Protein AF-A0AAJ2TRP9-F1 (afdb_monomer_lite)

Structure (mmCIF, N/CA/C/O backbone):
data_AF-A0AAJ2TRP9-F1
#
_entry.id   AF-A0AAJ2TRP9-F1
#
loop_
_atom_site.group_PDB
_atom_site.id
_atom_site.type_symbol
_atom_site.label_atom_id
_atom_site.label_alt_id
_atom_site.label_comp_id
_atom_site.label_asym_id
_atom_site.label_entity_id
_atom_site.label_seq_id
_atom_site.pdbx_PDB_ins_code
_atom_site.Cartn_x
_atom_site.Cartn_y
_atom_site.Cartn_z
_atom_site.occupancy
_atom_site.B_iso_or_equiv
_atom_site.auth_seq_id
_atom_site.auth_comp_id
_atom_site.auth_asym_id
_atom_site.auth_atom_id
_atom_site.pdbx_PDB_model_num
ATOM 1 N N . MET A 1 1 ? -20.030 2.520 18.296 1.00 47.22 1 MET A N 1
ATOM 2 C CA . MET A 1 1 ? -19.326 1.276 17.917 1.00 47.22 1 MET A CA 1
ATOM 3 C C . MET A 1 1 ? -18.564 0.795 19.138 1.00 47.22 1 MET A C 1
ATOM 5 O O . MET A 1 1 ? -17.885 1.611 19.744 1.00 47.22 1 MET A O 1
ATOM 9 N N . SER A 1 2 ? -18.737 -0.461 19.553 1.00 43.62 2 SER A N 1
ATOM 10 C CA . SER A 1 2 ? -17.957 -1.029 20.660 1.00 43.62 2 SER A CA 1
ATOM 11 C C . SER A 1 2 ? -16.533 -1.264 20.164 1.00 43.62 2 SER A C 1
ATOM 13 O O . SER A 1 2 ? -16.299 -2.176 19.377 1.00 43.62 2 SER A O 1
ATOM 15 N N . THR A 1 3 ? -15.594 -0.400 20.542 1.00 62.38 3 THR A N 1
ATOM 16 C CA . THR A 1 3 ? -14.172 -0.603 20.255 1.00 62.38 3 THR A CA 1
ATOM 17 C C . THR A 1 3 ? -13.607 -1.508 21.337 1.00 62.38 3 THR A C 1
ATOM 19 O O . THR A 1 3 ? -12.963 -1.044 22.280 1.00 62.38 3 THR A O 1
ATOM 22 N N . SER A 1 4 ? -13.898 -2.807 21.247 1.00 65.88 4 SER A N 1
ATOM 23 C CA . SER A 1 4 ? -13.128 -3.783 22.012 1.00 65.88 4 SER A CA 1
ATOM 24 C C . SER A 1 4 ? -11.645 -3.552 21.698 1.00 65.88 4 SER A C 1
ATOM 26 O O . SER A 1 4 ? -11.298 -3.416 20.521 1.00 65.88 4 SER A O 1
ATOM 28 N N . PRO A 1 5 ? -10.782 -3.427 22.718 1.00 76.25 5 PRO A N 1
ATOM 29 C CA . PRO A 1 5 ? -9.375 -3.160 22.489 1.00 76.25 5 PRO A CA 1
ATOM 30 C C . PRO A 1 5 ? -8.770 -4.290 21.656 1.00 76.25 5 PRO A C 1
ATOM 32 O O . PRO A 1 5 ? -9.075 -5.468 21.855 1.00 76.25 5 PRO A O 1
ATOM 35 N N . ILE A 1 6 ? -7.922 -3.907 20.705 1.00 82.06 6 ILE A N 1
ATOM 36 C CA . ILE A 1 6 ? -7.145 -4.834 19.885 1.00 82.06 6 ILE A CA 1
ATOM 37 C C . ILE A 1 6 ? -6.317 -5.713 20.835 1.00 82.06 6 ILE A C 1
ATOM 39 O O . ILE A 1 6 ? -5.782 -5.214 21.828 1.00 82.06 6 ILE A O 1
ATOM 43 N N . SER A 1 7 ? -6.222 -7.018 20.563 1.00 91.75 7 SER A N 1
ATOM 44 C CA . SER A 1 7 ? -5.399 -7.908 21.389 1.00 91.75 7 SER A CA 1
ATOM 45 C C . SER A 1 7 ? -3.937 -7.443 21.397 1.00 91.75 7 SER A C 1
ATOM 47 O O . SER A 1 7 ? -3.438 -6.909 20.404 1.00 91.75 7 SER A O 1
ATOM 49 N N . SER A 1 8 ? -3.226 -7.662 22.505 1.00 90.56 8 SER A N 1
ATOM 50 C CA . SER A 1 8 ? -1.813 -7.273 22.632 1.00 90.56 8 SER A CA 1
ATOM 51 C C . SER A 1 8 ? -0.930 -7.919 21.560 1.00 90.56 8 SER A C 1
ATOM 53 O O . SER A 1 8 ? -0.035 -7.267 21.028 1.00 90.56 8 SER A O 1
ATOM 55 N N . ALA A 1 9 ? -1.218 -9.171 21.198 1.00 92.12 9 ALA A N 1
ATOM 56 C CA . ALA A 1 9 ? -0.521 -9.882 20.132 1.00 92.12 9 ALA A CA 1
ATOM 57 C C . ALA A 1 9 ? -0.721 -9.211 18.764 1.00 92.12 9 ALA A C 1
ATOM 59 O O . ALA A 1 9 ? 0.246 -9.004 18.034 1.00 92.12 9 ALA A O 1
ATOM 60 N N . LEU A 1 10 ? -1.957 -8.821 18.434 1.00 89.31 10 LEU A N 1
ATOM 61 C CA . LEU A 1 10 ? -2.251 -8.141 17.173 1.00 89.31 10 LEU A CA 1
ATOM 62 C C . LEU A 1 10 ? -1.655 -6.727 17.141 1.00 89.31 10 LEU A C 1
ATOM 64 O O . LEU A 1 10 ? -1.130 -6.314 16.111 1.00 89.31 10 LEU A O 1
ATOM 68 N N . LEU A 1 11 ? -1.660 -6.009 18.268 1.00 89.88 11 LEU A N 1
ATOM 69 C CA . LEU A 1 11 ? -0.991 -4.713 18.382 1.00 89.88 11 LEU A CA 1
ATOM 70 C C . LEU A 1 11 ? 0.520 -4.829 18.121 1.00 89.88 11 LEU A C 1
ATOM 72 O O . LEU A 1 11 ? 1.065 -4.043 17.350 1.00 89.88 11 LEU A O 1
ATOM 76 N N . ALA A 1 12 ? 1.187 -5.815 18.729 1.00 90.31 12 ALA A N 1
ATOM 77 C CA . ALA A 1 12 ? 2.619 -6.044 18.539 1.00 90.31 12 ALA A CA 1
ATOM 78 C C . ALA A 1 12 ? 2.957 -6.416 17.085 1.00 90.31 12 ALA A C 1
ATOM 80 O O . ALA A 1 12 ? 3.899 -5.869 16.512 1.00 90.31 12 ALA A O 1
ATOM 81 N N . ALA A 1 13 ? 2.158 -7.292 16.468 1.00 89.56 13 ALA A N 1
ATOM 82 C CA . ALA A 1 13 ? 2.327 -7.665 15.065 1.00 89.56 13 ALA A CA 1
ATOM 83 C C . ALA A 1 13 ? 2.141 -6.461 14.125 1.00 89.56 13 ALA A C 1
ATOM 85 O O . ALA A 1 13 ? 2.962 -6.241 13.237 1.00 89.56 13 ALA A O 1
ATOM 86 N N . ALA A 1 14 ? 1.107 -5.643 14.351 1.00 87.50 14 ALA A N 1
ATOM 87 C CA . ALA A 1 14 ? 0.857 -4.442 13.558 1.00 87.50 14 ALA A CA 1
ATOM 88 C C . ALA A 1 14 ? 1.973 -3.395 13.710 1.00 87.50 14 ALA A C 1
ATOM 90 O O . ALA A 1 14 ? 2.370 -2.782 12.721 1.00 87.50 14 ALA A O 1
ATOM 91 N N . ALA A 1 15 ? 2.507 -3.209 14.922 1.00 87.69 15 ALA A N 1
ATOM 92 C CA . ALA A 1 15 ? 3.632 -2.306 15.164 1.00 87.69 15 ALA A CA 1
ATOM 93 C C . ALA A 1 15 ? 4.898 -2.768 14.423 1.00 87.69 15 ALA A C 1
ATOM 95 O O . ALA A 1 15 ? 5.503 -1.981 13.697 1.00 87.69 15 ALA A O 1
ATOM 96 N N . SER A 1 16 ? 5.239 -4.057 14.531 1.00 89.06 16 SER A N 1
ATOM 97 C CA . SER A 1 16 ? 6.381 -4.646 13.822 1.00 89.06 16 SER A CA 1
ATOM 98 C C . SER A 1 16 ? 6.233 -4.537 12.301 1.00 89.06 16 SER A C 1
ATOM 100 O O . SER A 1 16 ? 7.183 -4.163 11.613 1.00 89.06 16 SER A O 1
ATOM 102 N N . PHE A 1 17 ? 5.030 -4.784 11.772 1.00 85.81 17 PHE A N 1
ATOM 103 C CA . PHE A 1 17 ? 4.739 -4.567 10.357 1.00 85.81 17 PHE A CA 1
ATOM 104 C C . PHE A 1 17 ? 4.918 -3.097 9.960 1.00 85.81 17 PHE A C 1
ATOM 106 O O . PHE A 1 17 ? 5.542 -2.810 8.943 1.00 85.81 17 PHE A O 1
ATOM 113 N N . GLY A 1 18 ? 4.422 -2.158 10.772 1.00 84.88 18 GLY A N 1
ATOM 114 C CA . GLY A 1 18 ? 4.582 -0.723 10.541 1.00 84.88 18 GLY A CA 1
ATOM 115 C C . GLY A 1 18 ? 6.049 -0.311 10.392 1.00 84.88 18 GLY A C 1
ATOM 116 O O . GLY A 1 18 ? 6.396 0.352 9.413 1.00 84.88 18 GLY A O 1
ATOM 117 N N . GLU A 1 19 ? 6.916 -0.765 11.299 1.00 86.62 19 GLU A N 1
ATOM 118 C CA . GLU A 1 19 ? 8.366 -0.528 11.241 1.00 86.62 19 GLU A CA 1
ATOM 119 C C . GLU A 1 19 ? 9.004 -1.145 9.987 1.00 86.62 19 GLU A C 1
ATOM 121 O O . GLU A 1 19 ? 9.721 -0.461 9.253 1.00 86.62 19 GLU A O 1
ATOM 126 N N . ALA A 1 20 ? 8.690 -2.408 9.686 1.00 83.25 20 ALA A N 1
ATOM 127 C CA . ALA A 1 20 ? 9.225 -3.114 8.521 1.00 83.25 20 ALA A CA 1
ATOM 128 C C . ALA A 1 20 ? 8.724 -2.547 7.177 1.00 83.25 20 ALA A C 1
ATOM 130 O O . ALA A 1 20 ? 9.400 -2.665 6.155 1.00 83.25 20 ALA A O 1
ATOM 131 N N . SER A 1 21 ? 7.550 -1.911 7.164 1.00 83.75 21 SER A N 1
ATOM 132 C CA . SER A 1 21 ? 6.920 -1.387 5.948 1.00 83.75 21 SER A CA 1
ATOM 133 C C . SER A 1 21 ? 7.524 -0.067 5.452 1.00 83.75 21 SER A C 1
ATOM 135 O O . SER A 1 21 ? 7.382 0.263 4.274 1.00 83.75 21 SER A O 1
ATOM 137 N N . GLN A 1 22 ? 8.217 0.697 6.308 1.00 83.31 22 GLN A N 1
ATOM 138 C CA . GLN A 1 22 ? 8.781 2.000 5.928 1.00 83.31 22 GLN A CA 1
ATOM 139 C C . GLN A 1 22 ? 9.829 1.907 4.804 1.00 83.31 22 GLN A C 1
ATOM 141 O O . GLN A 1 22 ? 9.681 2.627 3.813 1.00 83.31 22 GLN A O 1
ATOM 146 N N . PRO A 1 23 ? 10.860 1.042 4.903 1.00 86.12 23 PRO A N 1
ATOM 147 C CA . PRO A 1 23 ? 11.817 0.854 3.815 1.00 86.12 23 PRO A CA 1
ATOM 148 C C . PRO A 1 23 ? 11.143 0.373 2.529 1.00 86.12 23 PRO A C 1
ATOM 150 O O . PRO A 1 23 ? 11.440 0.884 1.451 1.00 86.12 23 PRO A O 1
ATOM 153 N N . LEU A 1 24 ? 10.185 -0.555 2.651 1.00 82.69 24 LEU A N 1
ATOM 154 C CA . LEU A 1 24 ? 9.432 -1.085 1.516 1.00 82.69 24 LEU A CA 1
ATOM 155 C C . LEU A 1 24 ? 8.671 0.027 0.789 1.00 82.69 24 LEU A C 1
ATOM 157 O O . LEU A 1 24 ? 8.756 0.128 -0.427 1.00 82.69 24 LEU A O 1
ATOM 161 N N . ARG A 1 25 ? 7.985 0.910 1.522 1.00 84.88 25 ARG A N 1
ATOM 162 C CA . ARG A 1 25 ? 7.276 2.055 0.938 1.00 84.88 25 ARG A CA 1
ATOM 163 C C . ARG A 1 25 ? 8.190 2.906 0.058 1.00 84.88 25 ARG A C 1
ATOM 165 O O . ARG A 1 25 ? 7.779 3.278 -1.033 1.00 84.88 25 ARG A O 1
ATOM 172 N N . ASN A 1 26 ? 9.392 3.229 0.532 1.00 86.12 26 ASN A N 1
ATOM 173 C CA . ASN A 1 26 ? 10.313 4.080 -0.221 1.00 86.12 26 ASN A CA 1
ATOM 174 C C . ASN A 1 26 ? 10.763 3.383 -1.515 1.00 86.12 26 ASN A C 1
ATOM 176 O O . ASN A 1 26 ? 10.636 3.969 -2.583 1.00 86.12 26 ASN A O 1
ATOM 180 N N . LEU A 1 27 ? 11.150 2.104 -1.434 1.00 87.81 27 LEU A N 1
ATOM 181 C CA . LEU A 1 27 ? 11.523 1.305 -2.608 1.00 87.81 27 LEU A CA 1
ATOM 182 C C . LEU A 1 27 ? 10.388 1.197 -3.636 1.00 87.81 27 LEU A C 1
ATOM 184 O O . LEU A 1 27 ? 10.631 1.238 -4.836 1.00 87.81 27 LEU A O 1
ATOM 188 N N . LEU A 1 28 ? 9.142 1.070 -3.173 1.00 86.38 28 LEU A N 1
ATOM 189 C CA . LEU A 1 28 ? 7.969 1.018 -4.047 1.00 86.38 28 LEU A CA 1
ATOM 190 C C . LEU A 1 28 ? 7.736 2.349 -4.767 1.00 86.38 28 LEU A C 1
ATOM 192 O O . LEU A 1 28 ? 7.413 2.345 -5.949 1.00 86.38 28 LEU A O 1
ATOM 196 N N . VAL A 1 29 ? 7.899 3.481 -4.078 1.00 85.31 29 VAL A N 1
ATOM 197 C CA . VAL A 1 29 ? 7.777 4.803 -4.708 1.00 85.31 29 VAL A CA 1
ATOM 198 C C . VAL A 1 29 ? 8.882 5.007 -5.741 1.00 85.31 29 VAL A C 1
ATOM 200 O O . VAL A 1 29 ? 8.572 5.407 -6.860 1.00 85.31 29 VAL A O 1
ATOM 203 N N . ASP A 1 30 ? 10.129 4.668 -5.409 1.00 89.31 30 ASP A N 1
ATOM 204 C CA . ASP A 1 30 ? 11.259 4.755 -6.343 1.00 89.31 30 ASP A CA 1
ATOM 205 C C . ASP A 1 30 ? 11.008 3.889 -7.587 1.00 89.31 30 ASP A C 1
ATOM 207 O O . ASP A 1 30 ? 11.138 4.353 -8.719 1.00 89.31 30 ASP A O 1
ATOM 211 N N . HIS A 1 31 ? 10.522 2.662 -7.392 1.00 87.94 31 HIS A N 1
ATOM 212 C CA . HIS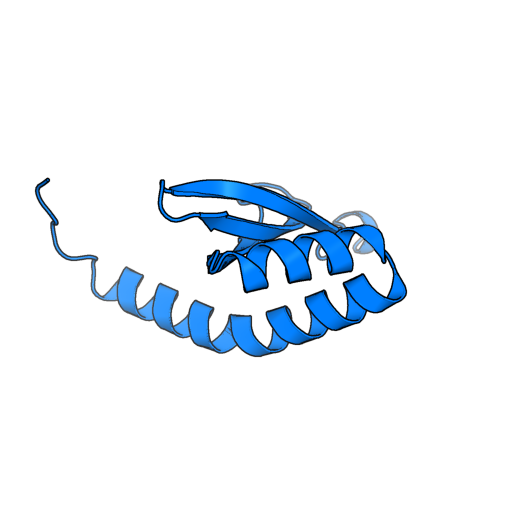 A 1 31 ? 10.141 1.784 -8.494 1.00 87.94 31 HIS A CA 1
ATOM 213 C C . HIS A 1 31 ? 9.023 2.373 -9.369 1.00 87.94 31 HIS A C 1
ATOM 215 O O . HIS A 1 31 ? 9.070 2.247 -10.593 1.00 87.94 31 HIS A O 1
ATOM 221 N N . LEU A 1 32 ? 8.014 3.032 -8.785 1.00 88.50 32 LEU A N 1
ATOM 222 C CA . LEU A 1 32 ? 6.947 3.679 -9.561 1.00 88.50 32 LEU A CA 1
ATOM 223 C C . LEU A 1 32 ? 7.459 4.852 -10.394 1.00 88.50 32 LEU A C 1
ATOM 225 O O . LEU A 1 32 ? 6.979 5.044 -11.509 1.00 88.50 32 LEU A O 1
ATOM 229 N N . VAL A 1 33 ? 8.436 5.605 -9.888 1.00 89.12 33 VAL A N 1
ATOM 230 C CA . VAL A 1 33 ? 9.094 6.671 -10.658 1.00 89.12 33 VAL A CA 1
ATOM 231 C C . VAL A 1 33 ? 9.742 6.114 -11.922 1.00 89.12 33 VAL A C 1
ATOM 233 O O . VAL A 1 33 ? 9.654 6.739 -12.978 1.00 89.12 33 VAL A O 1
ATOM 236 N N . GLU A 1 34 ? 10.335 4.926 -11.841 1.00 88.31 34 GLU A N 1
ATOM 237 C CA . GLU A 1 34 ? 10.996 4.282 -12.978 1.00 88.31 34 GLU A CA 1
ATOM 238 C C . GLU A 1 34 ? 10.016 3.607 -13.947 1.00 88.31 34 GLU A C 1
ATOM 240 O O . GLU A 1 34 ? 10.272 3.555 -15.150 1.00 88.31 34 GLU A O 1
ATOM 245 N N . THR A 1 35 ? 8.901 3.077 -13.441 1.00 88.94 35 THR A N 1
ATOM 246 C CA . THR A 1 35 ? 8.039 2.162 -14.208 1.00 88.94 35 THR A CA 1
ATOM 247 C C . THR A 1 35 ? 6.685 2.732 -14.606 1.00 88.94 35 THR A C 1
ATOM 249 O O . THR A 1 35 ? 6.087 2.241 -15.563 1.00 88.94 35 THR A O 1
ATOM 252 N N . SER A 1 36 ? 6.176 3.748 -13.905 1.00 90.06 36 SER A N 1
ATOM 253 C CA . SER A 1 36 ? 4.813 4.245 -14.106 1.00 90.06 36 SER A CA 1
ATOM 254 C C . SER A 1 36 ? 4.650 5.718 -13.692 1.00 90.06 36 SER A C 1
ATOM 256 O O . SER A 1 36 ? 4.138 6.003 -12.603 1.00 90.06 36 SER A O 1
ATOM 258 N N . PRO A 1 37 ? 4.987 6.673 -14.584 1.00 88.94 37 PRO A N 1
ATOM 259 C CA . PRO A 1 37 ? 4.797 8.106 -14.339 1.00 88.94 37 PRO A CA 1
ATOM 260 C C . PRO A 1 37 ? 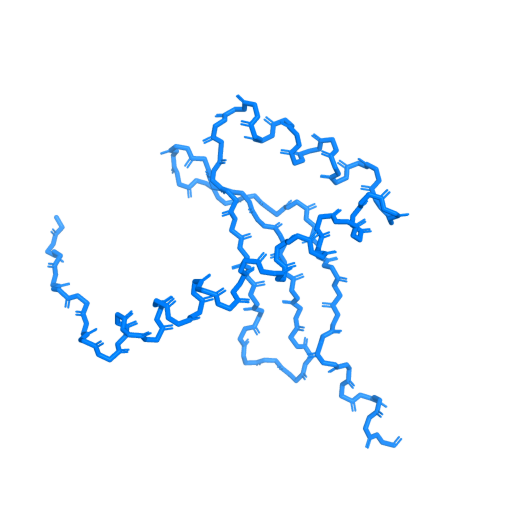3.360 8.482 -13.939 1.00 88.94 37 PRO A C 1
ATOM 262 O O . PRO A 1 37 ? 3.166 9.270 -13.019 1.00 88.94 37 PRO A O 1
ATOM 265 N N . GLU A 1 38 ? 2.349 7.847 -14.543 1.00 92.56 38 GLU A N 1
ATOM 266 C CA . GLU A 1 38 ? 0.932 8.062 -14.200 1.00 92.56 38 GLU A CA 1
ATOM 267 C C . GLU A 1 38 ? 0.634 7.718 -12.729 1.00 92.56 38 GLU A C 1
ATOM 269 O O . GLU A 1 38 ? -0.098 8.423 -12.035 1.00 92.56 38 GLU A O 1
ATOM 274 N N . ALA A 1 39 ? 1.229 6.639 -12.212 1.00 91.69 39 ALA A N 1
ATOM 275 C CA . ALA A 1 39 ? 1.034 6.240 -10.820 1.00 91.69 39 ALA A CA 1
ATOM 276 C C . ALA A 1 39 ? 1.668 7.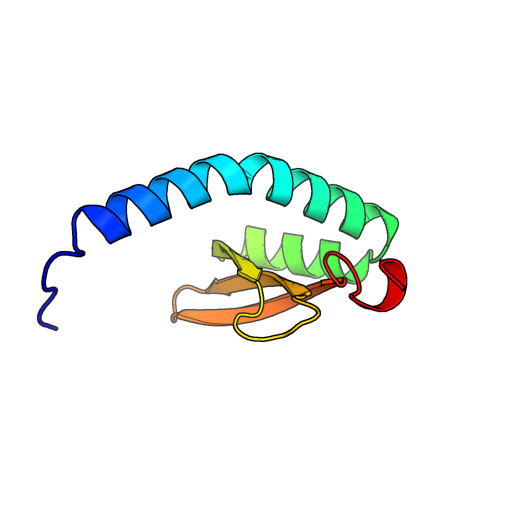250 -9.852 1.00 91.69 39 ALA A C 1
ATOM 278 O O . ALA A 1 39 ? 1.124 7.487 -8.772 1.00 91.69 39 ALA A O 1
ATOM 279 N N . VAL A 1 40 ? 2.783 7.872 -10.248 1.00 92.38 40 VAL A N 1
ATOM 280 C CA . VAL A 1 40 ? 3.430 8.946 -9.483 1.00 92.38 40 VAL A CA 1
ATOM 281 C C . VAL A 1 40 ? 2.561 10.200 -9.457 1.00 92.38 40 VAL A C 1
ATOM 283 O O . VAL A 1 40 ? 2.389 10.784 -8.389 1.00 92.38 40 VAL A O 1
ATOM 286 N N . GLU A 1 41 ? 1.965 10.584 -10.587 1.00 94.00 41 GLU A N 1
ATOM 287 C CA . GLU A 1 41 ? 1.030 11.715 -10.651 1.00 94.00 41 GLU A CA 1
ATOM 288 C C . GLU A 1 41 ? -0.171 11.488 -9.726 1.00 94.00 41 GLU A C 1
ATOM 290 O O . GLU A 1 41 ? -0.450 12.312 -8.853 1.00 94.00 41 GLU A O 1
ATOM 295 N N . ARG A 1 42 ? -0.810 10.315 -9.808 1.00 94.12 42 ARG A N 1
ATOM 296 C CA . ARG A 1 42 ? -1.941 9.953 -8.937 1.00 94.12 42 ARG A CA 1
ATOM 297 C C . ARG A 1 42 ? -1.558 9.906 -7.455 1.00 94.12 42 ARG A C 1
ATOM 299 O O . ARG A 1 42 ? -2.364 10.267 -6.595 1.00 94.12 42 ARG A O 1
ATOM 306 N N . LEU A 1 43 ? -0.340 9.466 -7.134 1.00 92.69 43 LEU A N 1
ATOM 307 C CA . LEU A 1 43 ? 0.183 9.489 -5.768 1.00 92.69 43 LEU A CA 1
ATOM 308 C C . LEU A 1 43 ? 0.392 10.927 -5.269 1.00 92.69 43 LEU A C 1
ATOM 310 O O . LEU A 1 43 ? 0.037 11.233 -4.129 1.00 92.69 43 LEU A O 1
ATOM 314 N N . ALA A 1 44 ? 0.934 11.810 -6.109 1.00 93.69 44 ALA A N 1
ATOM 315 C CA . ALA A 1 44 ? 1.134 13.218 -5.783 1.00 93.69 44 ALA A CA 1
ATOM 316 C C . ALA A 1 44 ? -0.204 13.939 -5.556 1.00 93.69 44 ALA A C 1
ATOM 318 O O . ALA A 1 44 ? -0.360 14.630 -4.549 1.00 93.69 44 ALA A O 1
ATOM 319 N N . GLU A 1 45 ? -1.195 13.717 -6.424 1.00 95.56 45 GLU A N 1
ATOM 320 C CA . GLU A 1 45 ? -2.558 14.238 -6.264 1.00 95.56 45 GLU A CA 1
ATOM 321 C C . GLU A 1 45 ? -3.191 13.777 -4.947 1.00 95.56 45 GLU A C 1
ATOM 323 O O . GLU A 1 45 ? -3.709 14.590 -4.179 1.00 95.56 45 GLU A O 1
ATOM 328 N N . ALA A 1 46 ? -3.094 12.481 -4.640 1.00 94.81 46 ALA A N 1
ATOM 329 C CA . ALA A 1 46 ? -3.610 11.930 -3.394 1.00 94.81 46 ALA A CA 1
ATOM 330 C C . ALA A 1 46 ? -2.900 12.522 -2.163 1.00 94.81 46 ALA A C 1
ATOM 332 O O . ALA A 1 46 ? -3.552 12.831 -1.164 1.00 94.81 46 ALA A O 1
ATOM 333 N N . SER A 1 47 ? -1.581 12.729 -2.236 1.00 93.38 47 SER A N 1
ATOM 334 C CA . SER A 1 47 ? -0.815 13.378 -1.170 1.00 93.38 47 SER A CA 1
ATOM 335 C C . SER A 1 47 ? -1.245 14.832 -0.962 1.00 93.38 47 SER A C 1
ATOM 337 O O . SER A 1 47 ? -1.384 15.264 0.181 1.00 93.38 47 SER A O 1
ATOM 339 N N . LEU A 1 48 ? -1.475 15.588 -2.041 1.00 96.19 48 LEU A N 1
ATOM 340 C CA . LEU A 1 48 ? -1.960 16.972 -1.979 1.00 96.19 48 LEU A CA 1
ATOM 341 C C . LEU A 1 48 ? -3.378 17.055 -1.400 1.00 96.19 48 LEU A C 1
ATOM 343 O O . LEU A 1 48 ? -3.684 17.987 -0.658 1.00 96.19 48 LEU A O 1
ATOM 347 N N . ALA A 1 49 ? -4.219 16.058 -1.681 1.00 95.81 49 ALA A N 1
ATOM 348 C CA . ALA A 1 49 ? -5.555 15.920 -1.105 1.00 95.81 49 ALA A CA 1
ATOM 349 C C . ALA A 1 49 ? -5.553 15.431 0.361 1.00 95.81 49 ALA A C 1
ATOM 351 O O . ALA A 1 49 ? -6.612 15.296 0.974 1.00 95.81 49 ALA A O 1
ATOM 352 N N . GLY A 1 50 ? -4.379 15.159 0.947 1.00 95.69 50 GLY A N 1
ATOM 353 C CA . GLY A 1 50 ? -4.248 14.676 2.323 1.00 95.69 50 GLY A CA 1
ATOM 354 C C . GLY A 1 50 ? -4.700 13.225 2.515 1.00 95.69 50 GLY A C 1
ATOM 355 O O . GLY A 1 50 ? -5.005 12.819 3.639 1.00 95.69 50 GLY A O 1
ATOM 356 N N . HIS A 1 51 ? -4.765 12.435 1.441 1.00 96.62 51 HIS A N 1
ATOM 357 C CA . HIS A 1 51 ? -5.103 11.020 1.533 1.00 96.62 51 HIS A CA 1
ATOM 358 C C . HIS A 1 51 ? -3.976 10.245 2.220 1.00 96.62 51 HIS A C 1
ATOM 360 O O . HIS A 1 51 ? -2.789 10.545 2.084 1.00 96.62 51 HIS A O 1
ATOM 366 N N . ARG A 1 52 ? -4.351 9.204 2.961 1.00 93.19 52 ARG A N 1
ATOM 367 C CA . ARG A 1 52 ? -3.400 8.354 3.680 1.00 93.19 52 ARG A CA 1
ATOM 368 C C . ARG A 1 52 ? -2.919 7.244 2.764 1.00 93.19 52 ARG A C 1
ATOM 370 O O . ARG A 1 52 ? -3.730 6.477 2.256 1.00 93.19 52 ARG A O 1
ATOM 377 N N . LEU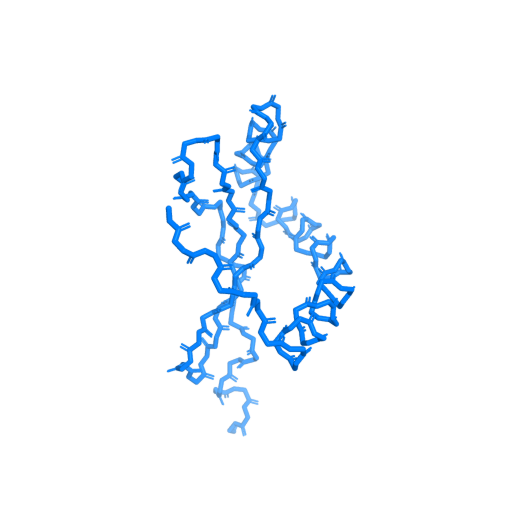 A 1 53 ? -1.610 7.136 2.590 1.00 90.75 53 LEU A N 1
ATOM 378 C CA . LEU A 1 53 ? -0.993 6.038 1.856 1.00 90.75 53 LEU A CA 1
ATOM 379 C C . LEU A 1 53 ? -1.060 4.741 2.673 1.00 90.75 53 LEU A C 1
ATOM 381 O O . LEU A 1 53 ? -0.781 4.740 3.872 1.00 90.75 53 LEU A O 1
ATOM 385 N N . MET A 1 54 ? -1.391 3.638 2.013 1.00 90.81 54 MET A N 1
ATOM 386 C CA . MET A 1 54 ? -1.420 2.299 2.583 1.00 90.81 54 MET A CA 1
ATOM 387 C C . MET A 1 54 ? -0.683 1.313 1.681 1.00 90.81 54 MET A C 1
ATOM 389 O O . MET A 1 54 ? -0.748 1.387 0.454 1.00 90.81 54 MET A O 1
ATOM 393 N N . LEU A 1 55 ? -0.008 0.365 2.323 1.00 88.81 55 LEU A N 1
ATOM 394 C CA . LEU A 1 55 ? 0.538 -0.820 1.680 1.00 88.81 55 LEU A CA 1
ATOM 395 C C . LEU A 1 55 ? -0.384 -1.991 1.979 1.00 88.81 55 LEU A C 1
ATOM 397 O O . LEU A 1 55 ? -0.749 -2.211 3.134 1.00 88.81 55 LEU A O 1
ATOM 401 N N . ALA A 1 56 ? -0.755 -2.722 0.936 1.00 88.56 56 ALA A N 1
ATOM 402 C CA . ALA A 1 56 ? -1.533 -3.942 1.057 1.00 88.56 56 ALA A CA 1
ATOM 403 C C . ALA A 1 56 ? -0.812 -5.085 0.354 1.00 88.56 56 ALA A C 1
ATOM 405 O O . ALA A 1 56 ? -0.178 -4.895 -0.683 1.00 88.56 56 ALA A O 1
ATOM 406 N N . THR A 1 57 ? -0.929 -6.270 0.930 1.00 85.50 57 THR A N 1
ATOM 407 C CA . THR A 1 57 ? -0.447 -7.519 0.352 1.00 85.50 57 THR A CA 1
ATOM 408 C C . THR A 1 57 ? -1.618 -8.476 0.271 1.00 85.50 57 THR A C 1
ATOM 410 O O . THR A 1 57 ? -2.357 -8.606 1.250 1.00 85.50 57 THR A O 1
ATOM 413 N N . ASP A 1 58 ? -1.791 -9.135 -0.868 1.00 85.81 58 ASP A N 1
ATOM 414 C CA . ASP A 1 58 ? -2.817 -10.166 -0.995 1.00 85.81 58 ASP A CA 1
ATOM 415 C C . ASP A 1 58 ? -2.519 -11.302 -0.001 1.00 85.81 58 ASP A C 1
ATOM 417 O O . ASP A 1 58 ? -1.396 -11.802 0.072 1.00 85.81 58 ASP A O 1
ATOM 421 N N . ALA A 1 59 ? -3.516 -11.676 0.799 1.00 82.44 59 ALA A N 1
ATOM 422 C CA . ALA A 1 59 ? -3.448 -12.853 1.656 1.00 82.44 59 ALA A CA 1
ATOM 423 C C . ALA A 1 59 ? -3.962 -14.080 0.888 1.00 82.44 59 ALA A C 1
ATOM 425 O O . ALA A 1 59 ? -4.739 -13.945 -0.057 1.00 82.44 59 ALA A O 1
ATOM 426 N N . ASP A 1 60 ? -3.539 -15.272 1.312 1.00 83.81 60 ASP A N 1
ATOM 427 C CA . ASP A 1 60 ? -4.087 -16.557 0.853 1.00 83.81 60 ASP A CA 1
ATOM 428 C C . ASP A 1 60 ? -3.939 -16.842 -0.656 1.00 83.81 60 ASP A C 1
ATOM 430 O O . ASP A 1 60 ? -4.729 -17.574 -1.252 1.00 83.81 60 ASP A O 1
ATOM 434 N N . THR A 1 61 ? -2.891 -16.297 -1.275 1.00 81.00 61 THR A N 1
ATOM 435 C CA . THR A 1 61 ? -2.491 -16.586 -2.660 1.00 81.00 61 THR A CA 1
ATOM 436 C C . THR A 1 61 ? -1.046 -17.096 -2.699 1.00 81.00 61 THR A C 1
ATOM 438 O O . THR A 1 61 ? -0.221 -16.614 -1.918 1.00 81.00 61 THR A O 1
ATOM 441 N N . PRO A 1 62 ? -0.715 -18.063 -3.580 1.00 74.81 62 PRO A N 1
ATOM 442 C CA . PRO A 1 62 ? 0.663 -18.522 -3.764 1.00 74.81 62 PRO A CA 1
ATOM 443 C C . PRO A 1 62 ? 1.586 -17.421 -4.302 1.00 74.81 62 PRO A C 1
ATOM 445 O O . PRO A 1 62 ? 2.777 -17.447 -4.011 1.00 74.81 62 PRO A O 1
ATOM 448 N N . ASP A 1 63 ? 1.032 -16.440 -5.020 1.00 80.19 63 ASP A N 1
ATOM 449 C CA . ASP A 1 63 ? 1.770 -15.308 -5.578 1.00 80.19 63 ASP A CA 1
ATOM 450 C C . ASP A 1 63 ? 1.175 -13.990 -5.051 1.00 80.19 63 ASP A C 1
ATOM 452 O O . ASP A 1 63 ? 0.345 -13.357 -5.719 1.00 80.19 63 ASP A O 1
ATOM 456 N N . PRO A 1 64 ? 1.519 -13.570 -3.822 1.00 81.06 64 PRO A N 1
ATOM 457 C CA . PRO A 1 64 ? 0.970 -12.355 -3.241 1.00 81.06 64 PRO A CA 1
ATOM 458 C C . PRO A 1 64 ? 1.455 -11.120 -3.997 1.00 81.06 64 PRO A C 1
ATOM 460 O O . PRO A 1 64 ? 2.654 -10.932 -4.232 1.00 81.06 64 PRO A O 1
ATOM 463 N N . GLN A 1 65 ? 0.508 -10.254 -4.366 1.00 84.12 65 GLN A N 1
ATOM 464 C CA . GLN A 1 65 ? 0.820 -8.953 -4.944 1.00 84.12 65 GLN A CA 1
ATOM 465 C C . GLN A 1 65 ? 0.954 -7.891 -3.863 1.00 84.12 65 GLN A C 1
ATOM 467 O O . GLN A 1 65 ? 0.128 -7.808 -2.952 1.00 84.12 65 GLN A O 1
ATOM 472 N N . VAL A 1 66 ? 1.957 -7.026 -4.019 1.00 85.31 66 VAL A N 1
ATOM 473 C CA . VAL A 1 66 ? 2.079 -5.797 -3.230 1.00 85.31 66 VAL A CA 1
ATOM 474 C C . VAL A 1 66 ? 1.363 -4.664 -3.959 1.00 85.31 66 VAL A C 1
ATOM 476 O O . VAL A 1 66 ? 1.638 -4.372 -5.126 1.00 85.31 66 VAL A O 1
ATOM 479 N N . ARG A 1 67 ? 0.439 -4.008 -3.261 1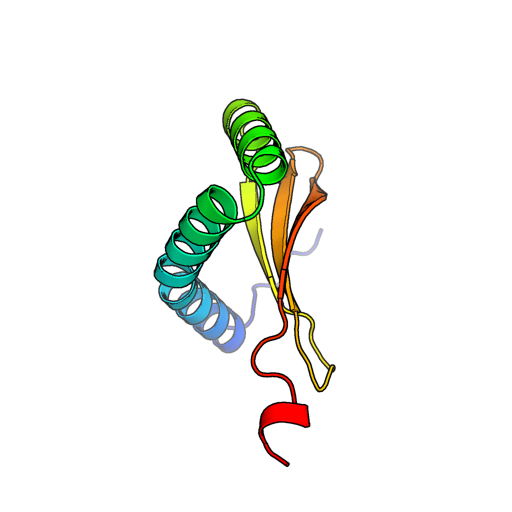.00 87.94 67 ARG A N 1
ATOM 480 C CA . ARG A 1 67 ? -0.393 -2.921 -3.779 1.00 87.94 67 ARG A CA 1
ATOM 481 C C . ARG A 1 67 ? -0.109 -1.634 -3.023 1.00 87.94 67 ARG A C 1
ATOM 483 O O . ARG A 1 67 ? -0.012 -1.627 -1.793 1.00 87.94 67 ARG A O 1
ATOM 490 N N . LEU A 1 68 ? -0.054 -0.539 -3.772 1.00 90.69 68 LEU A N 1
ATOM 491 C CA . LEU A 1 68 ? -0.028 0.807 -3.224 1.00 90.69 68 LEU A CA 1
ATOM 492 C C . LEU A 1 68 ? -1.436 1.393 -3.297 1.00 90.69 68 LEU A C 1
ATOM 494 O O . LEU A 1 68 ? -2.004 1.545 -4.383 1.00 90.69 68 LEU A O 1
ATOM 498 N N . LEU A 1 69 ? -2.002 1.698 -2.136 1.00 93.88 69 LEU A N 1
ATOM 499 C CA . LEU A 1 69 ? -3.368 2.183 -1.983 1.00 93.88 69 LEU A CA 1
ATOM 500 C C . LEU A 1 69 ? -3.367 3.549 -1.303 1.00 93.88 69 LEU A C 1
ATOM 502 O O . LEU A 1 69 ? -2.470 3.865 -0.528 1.00 93.88 69 LEU A O 1
ATOM 506 N N . VAL A 1 70 ? -4.411 4.335 -1.527 1.00 95.19 70 VAL A N 1
ATOM 507 C CA . VAL A 1 70 ? -4.682 5.549 -0.754 1.00 95.19 70 VAL A CA 1
ATOM 508 C C . VAL A 1 70 ? -6.076 5.486 -0.151 1.00 95.19 70 VAL A C 1
ATOM 510 O O . VAL A 1 70 ? -6.993 4.920 -0.749 1.00 95.19 70 VAL A O 1
ATOM 513 N N . VAL A 1 71 ? -6.224 6.060 1.040 1.00 96.44 71 VAL A N 1
ATOM 514 C CA . VAL A 1 71 ? -7.489 6.139 1.770 1.00 96.44 71 VAL A CA 1
ATOM 515 C C . VAL A 1 71 ? -7.826 7.589 2.058 1.00 96.44 71 VAL A C 1
ATOM 517 O O . VAL A 1 71 ? -7.062 8.288 2.734 1.00 96.44 71 VAL A O 1
ATOM 520 N N . ASP A 1 72 ? -8.977 8.029 1.564 1.00 95.56 72 ASP A N 1
ATOM 521 C CA . ASP A 1 72 ? -9.467 9.389 1.774 1.00 95.56 72 ASP A CA 1
ATOM 522 C C . ASP A 1 72 ? -10.083 9.588 3.179 1.00 95.56 72 ASP A C 1
ATOM 524 O O . ASP A 1 72 ? -10.041 8.712 4.060 1.00 95.56 72 ASP A O 1
ATOM 528 N N . SER A 1 73 ? -10.619 10.786 3.421 1.00 94.88 73 SER A N 1
ATOM 529 C CA . SER A 1 73 ? -11.290 11.146 4.676 1.00 94.88 73 SER A CA 1
ATOM 530 C C . SER A 1 73 ? -12.610 10.394 4.886 1.00 94.88 73 SER A C 1
ATOM 532 O O . SER A 1 73 ? -12.990 10.135 6.030 1.00 94.88 73 SER A O 1
ATOM 534 N N . GLU A 1 74 ? -13.264 9.969 3.806 1.00 96.50 74 GLU A N 1
ATOM 535 C CA . GLU A 1 74 ? -14.499 9.182 3.805 1.00 96.50 74 GLU A CA 1
ATOM 536 C C . GLU A 1 74 ? -14.252 7.665 3.912 1.00 96.50 74 GLU A C 1
ATOM 538 O O . GLU A 1 74 ? -15.192 6.876 3.844 1.00 96.50 74 GLU A O 1
ATOM 543 N N . GLN A 1 75 ? -13.000 7.247 4.131 1.00 94.06 75 GLN A N 1
ATOM 544 C CA . GLN A 1 75 ? -12.564 5.845 4.160 1.00 94.06 75 GLN A CA 1
ATOM 545 C C . GLN A 1 75 ? -12.698 5.110 2.816 1.00 94.06 75 GLN A C 1
ATOM 547 O O . GLN A 1 75 ? -12.711 3.877 2.790 1.00 94.06 75 GLN A O 1
ATOM 552 N N . ARG A 1 76 ? -12.766 5.822 1.686 1.00 96.06 76 ARG A N 1
ATOM 553 C CA . ARG A 1 76 ? -12.741 5.184 0.367 1.00 96.06 76 ARG A CA 1
ATOM 554 C C . ARG A 1 76 ? -11.316 4.773 0.035 1.00 96.06 76 ARG A C 1
ATOM 556 O O . ARG A 1 76 ? -10.380 5.561 0.160 1.00 96.06 76 ARG A O 1
ATOM 563 N N . VAL A 1 77 ? -11.168 3.530 -0.410 1.00 96.12 77 VAL A N 1
ATOM 564 C CA . VAL A 1 77 ? -9.883 2.942 -0.793 1.00 96.12 77 VAL A CA 1
ATOM 565 C C . VAL A 1 77 ? -9.726 3.034 -2.304 1.00 96.12 77 VAL A C 1
ATOM 567 O O . VAL A 1 77 ? -10.572 2.543 -3.047 1.00 96.12 77 VAL A O 1
ATOM 570 N N . THR A 1 78 ? -8.627 3.629 -2.762 1.00 95.19 78 THR A N 1
ATOM 571 C CA . THR A 1 78 ? -8.264 3.684 -4.182 1.00 95.19 78 THR A CA 1
ATOM 572 C C . THR A 1 78 ? -6.916 3.016 -4.393 1.00 95.19 78 THR A C 1
ATOM 574 O O . THR A 1 78 ? -5.942 3.357 -3.725 1.00 95.19 78 THR A O 1
ATOM 577 N N . GLN A 1 79 ? -6.837 2.087 -5.346 1.00 94.06 79 GLN A N 1
ATOM 578 C CA . GLN A 1 79 ? -5.558 1.530 -5.776 1.00 94.06 79 GLN A CA 1
ATOM 579 C C . GLN A 1 79 ? -4.847 2.506 -6.719 1.00 94.06 79 GLN A C 1
ATOM 581 O O . GLN A 1 79 ? -5.419 2.939 -7.723 1.00 94.06 79 GLN A O 1
ATOM 586 N N . ILE A 1 80 ? -3.595 2.825 -6.388 1.00 92.31 80 ILE A N 1
ATOM 587 C CA . ILE A 1 80 ? -2.689 3.611 -7.229 1.00 92.31 80 ILE A CA 1
ATOM 588 C C . ILE A 1 80 ? -1.942 2.684 -8.184 1.00 92.31 80 ILE A C 1
ATOM 590 O O . ILE A 1 80 ? -1.959 2.909 -9.389 1.00 92.31 80 ILE A O 1
ATOM 594 N N . ALA A 1 81 ? -1.340 1.614 -7.656 1.00 87.44 81 ALA A N 1
ATOM 595 C CA . ALA A 1 81 ? -0.561 0.666 -8.444 1.00 87.44 81 ALA A CA 1
ATOM 596 C C . ALA A 1 81 ? -0.549 -0.740 -7.826 1.00 87.44 81 ALA A C 1
ATOM 598 O O . ALA A 1 81 ? -0.694 -0.901 -6.611 1.00 87.44 81 ALA A O 1
ATOM 599 N N . ALA A 1 82 ? -0.334 -1.745 -8.677 1.00 83.44 82 ALA A N 1
ATOM 600 C CA . ALA A 1 82 ? 0.072 -3.091 -8.282 1.00 83.44 82 ALA A CA 1
ATOM 601 C C . ALA A 1 82 ? 1.528 -3.274 -8.723 1.00 83.44 82 ALA A C 1
ATOM 603 O O . ALA A 1 82 ? 1.821 -3.158 -9.909 1.00 83.44 82 ALA A O 1
ATOM 604 N N . ILE A 1 83 ? 2.432 -3.478 -7.765 1.00 75.38 83 ILE A N 1
ATOM 605 C CA . ILE A 1 83 ? 3.879 -3.344 -8.003 1.00 75.38 83 ILE A CA 1
ATOM 606 C C . ILE A 1 83 ? 4.508 -4.683 -8.439 1.00 75.38 83 ILE A C 1
ATOM 608 O O . ILE A 1 83 ? 5.604 -4.717 -8.984 1.00 75.38 83 ILE A O 1
ATOM 612 N N . GLY A 1 84 ? 3.788 -5.795 -8.272 1.00 69.12 84 GLY A N 1
ATOM 613 C CA . GLY A 1 84 ? 4.188 -7.105 -8.790 1.00 69.12 84 GLY A CA 1
ATOM 614 C C . GLY A 1 84 ? 4.005 -8.237 -7.785 1.00 69.12 84 GLY A C 1
ATOM 615 O O . GLY A 1 84 ? 3.497 -8.024 -6.683 1.00 69.12 84 GLY A O 1
ATOM 616 N N . LEU A 1 85 ? 4.404 -9.442 -8.205 1.00 62.75 85 LEU A N 1
ATOM 617 C CA . LEU A 1 85 ? 4.340 -10.692 -7.439 1.00 62.75 85 LEU A CA 1
ATOM 618 C C . LEU A 1 85 ? 5.616 -10.867 -6.608 1.00 62.75 85 LEU A C 1
ATOM 620 O O . LEU A 1 85 ? 6.716 -10.668 -7.125 1.00 62.75 85 LEU A O 1
ATOM 624 N N . PHE A 1 86 ? 5.480 -11.267 -5.345 1.00 60.34 86 PHE A N 1
ATOM 625 C CA . PHE A 1 86 ? 6.613 -11.458 -4.438 1.00 60.34 86 PHE A CA 1
ATOM 626 C C . PHE A 1 86 ? 6.620 -12.856 -3.808 1.00 60.34 86 PHE A C 1
ATOM 628 O O . PHE A 1 86 ? 5.732 -13.161 -3.017 1.00 60.34 86 PHE A O 1
ATOM 635 N N . PRO A 1 87 ? 7.705 -13.628 -3.992 1.00 57.84 87 PRO A N 1
ATOM 636 C CA . PRO A 1 87 ? 8.269 -14.017 -5.289 1.00 57.84 87 PRO A CA 1
ATOM 637 C C . PRO A 1 87 ? 7.282 -14.911 -6.076 1.00 57.84 87 PRO A C 1
ATOM 639 O O . PRO A 1 87 ? 6.512 -15.632 -5.448 1.00 57.84 87 PRO A O 1
ATOM 642 N N . PRO A 1 88 ? 7.316 -14.926 -7.423 1.00 62.06 88 PRO A N 1
ATOM 643 C CA . PRO A 1 88 ? 6.535 -15.883 -8.201 1.00 62.06 88 PRO A CA 1
ATOM 644 C C . PRO A 1 88 ? 6.888 -17.318 -7.800 1.00 62.06 88 PRO A C 1
ATOM 646 O O . PRO A 1 88 ? 8.062 -17.690 -7.802 1.00 62.06 88 PRO A O 1
ATOM 649 N N . SER A 1 89 ? 5.880 -18.120 -7.488 1.00 64.00 89 SER A N 1
ATOM 650 C CA . SER A 1 89 ? 5.983 -19.552 -7.200 1.00 64.00 89 SER A CA 1
ATOM 651 C C . SER A 1 89 ? 6.690 -20.320 -8.326 1.00 64.00 89 SER A C 1
ATOM 653 O O . SER A 1 89 ? 7.463 -21.238 -8.056 1.00 64.00 89 SER A O 1
ATOM 655 N N . ASP A 1 90 ? 6.551 -19.856 -9.570 1.00 61.50 90 ASP A N 1
ATOM 656 C CA . ASP A 1 90 ? 7.240 -20.392 -10.750 1.00 61.50 90 ASP A CA 1
ATOM 657 C C . ASP A 1 90 ? 8.766 -20.172 -10.758 1.00 61.50 90 ASP A C 1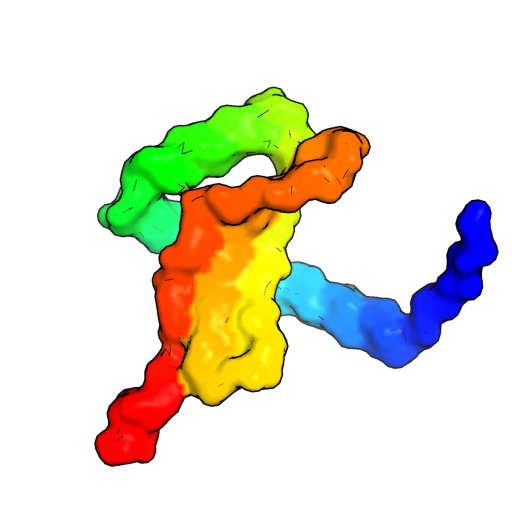
ATOM 659 O O . ASP A 1 90 ? 9.470 -20.867 -11.485 1.00 61.50 90 ASP A O 1
ATOM 663 N N . LEU A 1 91 ? 9.312 -19.244 -9.958 1.00 56.72 91 LEU A N 1
ATOM 664 C CA . LEU A 1 91 ? 10.769 -19.040 -9.844 1.00 56.72 91 LEU A CA 1
ATOM 665 C C . LEU A 1 91 ? 11.467 -20.089 -8.963 1.00 56.72 91 LEU A C 1
ATOM 667 O O . LEU A 1 91 ? 12.694 -20.077 -8.863 1.00 56.72 91 LEU A O 1
ATOM 671 N N . TRP A 1 92 ? 10.705 -20.964 -8.305 1.00 57.00 92 TRP A N 1
ATOM 672 C CA . TRP A 1 92 ? 11.219 -21.982 -7.382 1.00 57.00 92 TRP A CA 1
ATOM 673 C C . TRP A 1 92 ? 11.192 -23.403 -7.973 1.00 57.00 92 TRP A C 1
ATOM 675 O O . TRP A 1 92 ? 11.572 -24.341 -7.270 1.00 57.00 92 TRP A O 1
ATOM 685 N N . ASN A 1 93 ? 10.763 -23.553 -9.235 1.00 47.75 93 ASN A N 1
ATOM 686 C CA . ASN A 1 93 ? 10.708 -24.820 -9.978 1.00 47.75 93 ASN A CA 1
ATOM 687 C C . ASN A 1 93 ? 11.901 -25.013 -10.921 1.00 47.75 93 ASN A C 1
ATOM 689 O O . ASN A 1 93 ? 12.311 -24.034 -11.583 1.00 47.75 93 ASN A O 1
#

Sequence (93 aa):
MSTSPISSALLAAAASFGEASQPLRNLLVDHLVETSPEAVERLAEASLAGHRLMLATDADTPDPQVRLLVVDSEQRVTQIAAIGLFPPSDLWN

Radius of gyration: 15.42 Å; chains: 1; bounding box: 31×42×37 Å

Organism: Stenotrophomonas maltophilia (NCBI:txid40324)

Secondary structure (DSSP, 8-state):
---PPPPHHHHHHHHHHHHHHHHHHHHHHHHHHHH-HHHHHHHHHHHHTTPEEEEEE-SS-SSPEEEEEEE-TT--EEEEEEEEESS-GGGG-

Foldseek 3Di:
DPCPDDDPVVVVVVVVCVVVCPVVVVVLLVLCVVPPPQLNVVVVVCVVQVWDWDWDWDPPDPWIWIWIWTAHPVRDIDTSDTSGTDPPPVVVD

pLDDT: mean 84.44, std 12.26, range [43.62, 96.62]